Protein AF-A0A0F7XSG1-F1 (afdb_monomer)

Sequence (82 aa):
MTRPQTLTDLQCAARFLYLQQHAFGGKVTGQTFGTATTGPAINLLRMEENLSAAWQRLAGTYFANLFWFVCAERYDRAHTFV

Mean predicted aligned error: 7.02 Å

Solvent-accessible surface area (backbone atoms only — not comparable to full-atom values): 5394 Å² total; per-residue (Å²): 131,84,67,73,88,78,54,51,72,67,55,48,49,52,50,47,53,54,50,40,70,43,11,53,89,56,37,92,68,85,65,46,85,45,83,63,95,90,54,82,79,92,53,73,73,60,49,53,54,52,49,52,55,47,51,63,71,48,60,95,62,85,89,75,100,64,59,69,68,63,52,42,70,73,58,68,51,101,68,69,85,117

Foldseek 3Di:
DPDPVPDDPVRVVVVQVVQQLQAAVSDPPPGDGDDDPPDDDDDPVVVVVVVVVVCVVCVPPDDDPDPPVVVCVVQPDPPNPD

Structure (mmCIF, N/CA/C/O backbone):
data_AF-A0A0F7XSG1-F1
#
_entry.id   AF-A0A0F7XSG1-F1
#
loop_
_atom_site.group_PDB
_atom_site.id
_atom_site.type_symbol
_atom_site.label_atom_id
_atom_site.label_alt_id
_atom_site.label_comp_id
_atom_site.label_asym_id
_atom_site.label_entity_id
_atom_site.label_seq_id
_atom_site.pdbx_PDB_ins_code
_atom_site.Cartn_x
_atom_site.Cartn_y
_atom_site.Cartn_z
_atom_site.occupancy
_atom_site.B_iso_or_equiv
_atom_site.auth_seq_id
_atom_site.auth_comp_id
_atom_site.auth_asym_id
_atom_site.auth_atom_id
_atom_site.pdbx_PDB_model_num
ATOM 1 N N . MET A 1 1 ? -25.555 7.849 1.243 1.00 50.97 1 MET A N 1
ATOM 2 C CA . MET A 1 1 ? -24.255 7.274 0.831 1.00 50.97 1 MET A CA 1
ATOM 3 C C . MET A 1 1 ? -23.543 8.290 -0.047 1.00 50.97 1 MET A C 1
ATOM 5 O O . MET A 1 1 ? -24.099 8.688 -1.061 1.00 50.97 1 MET A O 1
ATOM 9 N N . THR A 1 2 ? -22.379 8.779 0.377 1.00 54.00 2 THR A N 1
ATOM 10 C CA . THR A 1 2 ? -21.560 9.750 -0.367 1.00 54.00 2 THR A CA 1
ATOM 11 C C . THR A 1 2 ? -21.164 9.145 -1.715 1.00 54.00 2 THR A C 1
ATOM 13 O O . THR A 1 2 ? -20.677 8.016 -1.750 1.00 54.00 2 THR A O 1
ATOM 16 N N . ARG A 1 3 ? -21.412 9.849 -2.827 1.00 65.62 3 ARG A N 1
ATOM 17 C CA . ARG A 1 3 ? -21.050 9.366 -4.169 1.00 65.62 3 ARG A CA 1
ATOM 18 C C . ARG A 1 3 ? -19.515 9.295 -4.267 1.00 65.62 3 ARG A C 1
ATOM 20 O O . ARG A 1 3 ? -18.886 10.340 -4.155 1.00 65.62 3 ARG A O 1
ATOM 27 N N . PRO A 1 4 ? -18.895 8.118 -4.484 1.00 63.59 4 PRO A N 1
ATOM 28 C CA . PRO A 1 4 ? -17.432 7.999 -4.509 1.00 63.59 4 PRO A CA 1
ATOM 29 C C . PRO A 1 4 ? -16.774 8.842 -5.611 1.00 63.59 4 PRO A C 1
ATOM 31 O O . PRO A 1 4 ? -15.615 9.212 -5.492 1.00 63.59 4 PRO A O 1
ATOM 34 N N . GLN A 1 5 ? -17.539 9.189 -6.648 1.00 68.12 5 GLN A N 1
ATOM 35 C CA . GLN A 1 5 ? -17.117 9.995 -7.795 1.00 68.12 5 GLN A CA 1
ATOM 36 C C . GLN A 1 5 ? -16.763 11.453 -7.452 1.00 68.12 5 GLN A C 1
ATOM 38 O O . GLN A 1 5 ? -16.237 12.150 -8.310 1.00 68.12 5 GLN A O 1
ATOM 43 N N . THR A 1 6 ? -17.071 11.942 -6.245 1.00 79.44 6 THR A N 1
ATOM 44 C CA . THR A 1 6 ? -16.762 13.328 -5.841 1.00 79.44 6 THR A CA 1
ATOM 45 C C . THR A 1 6 ? -15.473 13.455 -5.033 1.00 79.44 6 THR A C 1
ATOM 47 O O . THR A 1 6 ? -15.129 14.561 -4.629 1.00 79.44 6 THR A O 1
ATOM 50 N N . LEU A 1 7 ? -14.803 12.343 -4.723 1.00 85.69 7 LEU A N 1
ATOM 51 C CA . LEU A 1 7 ? -13.590 12.349 -3.912 1.00 85.69 7 LEU A CA 1
ATOM 52 C C . LEU A 1 7 ? -12.355 12.498 -4.797 1.00 85.69 7 LEU A C 1
ATOM 54 O O . LEU A 1 7 ? -12.279 11.907 -5.871 1.00 85.69 7 LEU A O 1
ATOM 58 N N . THR A 1 8 ? -11.370 13.253 -4.316 1.00 92.50 8 THR A N 1
ATOM 59 C CA . THR A 1 8 ? -10.034 13.254 -4.921 1.00 9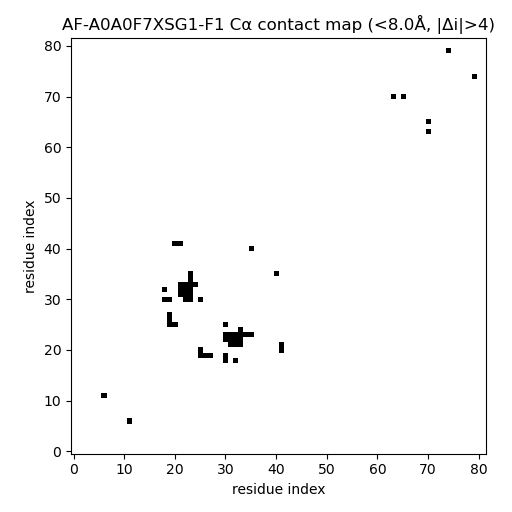2.50 8 THR A CA 1
ATOM 60 C C . THR A 1 8 ? -9.317 11.937 -4.633 1.00 92.50 8 THR A C 1
ATOM 62 O O . THR A 1 8 ? -9.636 11.247 -3.661 1.00 92.50 8 THR A O 1
ATOM 65 N N . ASP A 1 9 ? -8.291 11.609 -5.418 1.00 89.81 9 ASP A N 1
ATOM 66 C CA . ASP A 1 9 ? -7.479 10.408 -5.184 1.00 89.81 9 ASP A CA 1
ATOM 67 C C . ASP A 1 9 ? -6.870 10.387 -3.777 1.00 89.81 9 ASP A C 1
ATOM 69 O O . ASP A 1 9 ? -6.860 9.348 -3.117 1.00 89.81 9 ASP A O 1
ATOM 73 N N . LEU A 1 10 ? -6.454 11.550 -3.262 1.00 90.31 10 LEU A N 1
ATOM 74 C CA . LEU A 1 10 ? -5.955 11.680 -1.894 1.00 90.31 10 LEU A CA 1
ATOM 75 C C . LEU A 1 10 ? -7.036 11.349 -0.855 1.00 90.31 10 LEU A C 1
ATOM 77 O O . LEU A 1 10 ? -6.769 10.647 0.117 1.00 90.31 10 LEU A O 1
ATOM 81 N N . GLN A 1 11 ? -8.268 11.819 -1.057 1.00 90.19 11 GLN A N 1
ATOM 82 C CA . GLN A 1 11 ? -9.385 11.513 -0.161 1.00 90.19 11 GLN A CA 1
ATOM 83 C C . GLN A 1 11 ? -9.786 10.035 -0.240 1.00 90.19 11 GLN A C 1
ATOM 85 O O . GLN A 1 11 ? -10.087 9.424 0.787 1.00 90.19 11 GLN A O 1
ATOM 90 N N . CYS A 1 12 ? -9.752 9.438 -1.434 1.00 89.00 12 CYS A N 1
ATOM 91 C CA . CYS A 1 12 ? -9.947 8.003 -1.629 1.00 89.00 12 CYS A CA 1
ATOM 92 C C . CYS A 1 12 ? -8.866 7.184 -0.912 1.00 89.00 12 CYS A C 1
ATOM 94 O O . CYS A 1 12 ? -9.204 6.233 -0.206 1.00 89.00 12 CYS A O 1
ATOM 96 N N . ALA A 1 13 ? -7.595 7.579 -1.022 1.00 89.81 13 ALA A N 1
ATOM 97 C CA . ALA A 1 13 ? -6.478 6.932 -0.339 1.00 89.81 13 ALA A CA 1
ATOM 98 C C . ALA A 1 13 ? -6.591 7.054 1.189 1.00 89.81 13 ALA A C 1
ATOM 100 O O . ALA A 1 13 ? -6.463 6.057 1.900 1.00 89.81 13 ALA A O 1
ATOM 101 N N . ALA A 1 14 ? -6.915 8.246 1.702 1.00 89.25 14 ALA A N 1
ATOM 102 C CA . ALA A 1 14 ? -7.143 8.467 3.129 1.00 89.25 14 ALA A CA 1
ATOM 103 C C . ALA A 1 14 ? -8.310 7.617 3.656 1.00 89.25 14 ALA A C 1
ATOM 105 O O . ALA A 1 14 ? -8.198 6.968 4.698 1.00 89.25 14 ALA A O 1
ATOM 106 N N . ARG A 1 15 ? -9.418 7.555 2.907 1.00 87.06 15 ARG A N 1
ATOM 107 C CA . ARG A 1 15 ? -10.567 6.703 3.237 1.00 87.06 15 ARG A CA 1
ATOM 108 C C . ARG A 1 15 ? -10.193 5.221 3.237 1.00 87.06 15 ARG A C 1
ATOM 110 O O . ARG A 1 15 ? -10.618 4.504 4.139 1.00 87.06 15 ARG A O 1
ATOM 117 N N . PHE A 1 16 ? -9.419 4.764 2.251 1.00 86.75 16 PHE A N 1
ATOM 118 C CA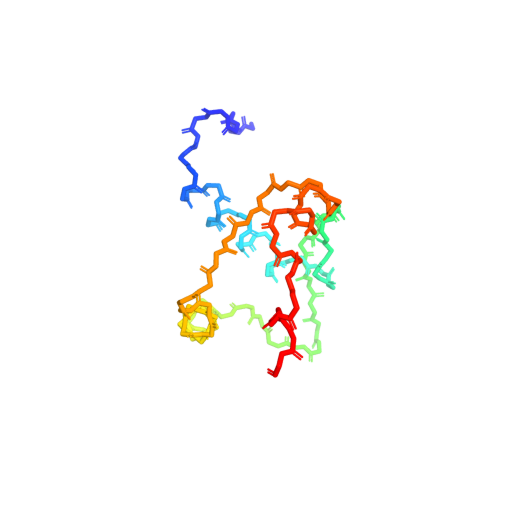 . PHE A 1 16 ? -8.934 3.386 2.194 1.00 86.75 16 PHE A CA 1
ATOM 119 C C . PHE A 1 16 ? -8.091 3.048 3.423 1.00 86.75 16 PHE A C 1
ATOM 121 O O . PHE A 1 16 ? -8.381 2.063 4.094 1.00 86.75 16 PHE A O 1
ATOM 128 N N . LEU A 1 17 ? -7.111 3.890 3.762 1.00 87.50 17 LEU A N 1
ATOM 129 C CA . LEU A 1 17 ? -6.241 3.677 4.918 1.00 87.50 17 LEU A CA 1
ATOM 130 C C . LEU A 1 17 ? -7.042 3.608 6.224 1.00 87.50 17 LEU A C 1
ATOM 132 O O . LEU A 1 17 ? -6.829 2.709 7.037 1.00 87.50 17 LEU A O 1
ATOM 136 N N . TYR A 1 18 ? -7.999 4.522 6.394 1.00 86.00 18 TYR A N 1
ATOM 137 C CA . TYR A 1 18 ? -8.885 4.542 7.552 1.00 86.00 18 TYR A CA 1
ATOM 138 C C . TYR A 1 18 ? -9.685 3.238 7.675 1.00 86.00 18 TYR A C 1
ATOM 140 O O . TYR A 1 18 ? -9.650 2.579 8.712 1.00 86.00 18 TYR A O 1
ATOM 148 N N . LEU A 1 19 ? -10.368 2.824 6.604 1.00 84.94 19 LEU A N 1
ATOM 149 C CA . LEU A 1 19 ? -11.176 1.604 6.614 1.00 84.94 19 LEU A CA 1
ATOM 150 C C . LEU A 1 19 ? -10.324 0.347 6.804 1.00 84.94 19 LEU A C 1
ATOM 152 O O . LEU A 1 19 ? -10.708 -0.535 7.567 1.00 84.94 19 LEU A O 1
ATOM 156 N N . GLN A 1 20 ? -9.166 0.279 6.147 1.00 85.50 20 GLN A N 1
ATOM 157 C CA . GLN A 1 20 ? -8.256 -0.859 6.213 1.00 85.50 20 GLN A CA 1
ATOM 158 C C . GLN A 1 20 ? -7.697 -1.046 7.622 1.00 85.50 20 GLN A C 1
ATOM 160 O O . GLN A 1 20 ? -7.664 -2.169 8.120 1.00 85.50 20 GLN A O 1
ATOM 165 N N . GLN A 1 21 ? -7.297 0.045 8.278 1.00 83.81 21 GLN A N 1
ATOM 166 C CA . GLN A 1 21 ? -6.781 -0.031 9.635 1.00 83.81 21 GLN A CA 1
ATOM 167 C C . GLN A 1 21 ? -7.876 -0.474 10.611 1.00 83.81 21 GLN A C 1
ATOM 169 O O . GLN A 1 21 ? -7.606 -1.292 11.483 1.00 83.81 21 GLN A O 1
ATOM 174 N N . HIS A 1 22 ? -9.107 0.021 10.440 1.00 82.00 22 HIS A N 1
ATOM 175 C CA . HIS A 1 22 ? -10.262 -0.328 11.275 1.00 82.00 22 HIS A CA 1
ATOM 176 C C . HIS A 1 22 ? -10.906 -1.677 10.938 1.00 82.00 22 HIS A C 1
ATOM 178 O O . HIS A 1 22 ? -11.809 -2.100 11.659 1.00 82.00 22 HIS A O 1
ATOM 184 N N . ALA A 1 23 ? -10.476 -2.370 9.884 1.00 85.19 23 ALA A N 1
ATOM 185 C CA . ALA A 1 23 ? -11.047 -3.653 9.502 1.00 85.19 23 ALA A CA 1
ATOM 186 C C . ALA A 1 23 ? -10.511 -4.793 10.378 1.00 85.19 23 ALA A C 1
ATOM 188 O O . ALA A 1 23 ? -9.300 -4.957 10.545 1.00 85.19 23 ALA A O 1
ATOM 189 N N . PHE A 1 24 ? -11.403 -5.653 10.881 1.00 78.25 24 PHE A N 1
ATOM 190 C CA . PHE A 1 24 ? -10.979 -6.861 11.595 1.00 78.25 24 PHE A CA 1
ATOM 191 C C . PHE A 1 24 ? -10.119 -7.759 10.692 1.00 78.25 24 PHE A C 1
ATOM 193 O O . PHE A 1 24 ? -10.573 -8.208 9.636 1.00 78.25 24 PHE A O 1
ATOM 200 N N . GLY A 1 25 ? -8.881 -8.027 11.115 1.00 77.69 25 GLY A N 1
ATOM 201 C CA . GLY A 1 25 ? -7.939 -8.870 10.375 1.00 77.69 25 GLY A CA 1
ATOM 202 C C . GLY A 1 25 ? -7.451 -8.275 9.049 1.00 77.69 25 GLY A C 1
ATOM 203 O O . GLY A 1 25 ? -6.958 -9.026 8.215 1.00 77.69 25 GLY A O 1
ATOM 204 N N . GLY A 1 26 ? -7.612 -6.965 8.819 1.00 75.81 26 GLY A N 1
ATOM 205 C CA . GLY A 1 26 ? -7.076 -6.299 7.626 1.00 75.81 26 GLY A CA 1
ATOM 206 C C . GLY A 1 26 ? -7.648 -6.826 6.305 1.00 75.81 26 GLY A C 1
ATOM 207 O O . GLY A 1 26 ? -6.942 -6.884 5.297 1.00 75.81 26 GLY A O 1
ATOM 208 N N . LYS A 1 27 ? -8.917 -7.245 6.290 1.00 79.38 27 LYS A N 1
ATOM 209 C CA . LYS A 1 27 ? -9.561 -7.765 5.077 1.00 79.38 27 LYS A CA 1
ATOM 210 C C . LYS A 1 27 ? -9.606 -6.703 3.978 1.00 79.38 27 LYS A C 1
ATOM 212 O O . LYS A 1 27 ? -10.107 -5.607 4.196 1.00 79.38 27 LYS A O 1
ATOM 217 N N . VAL A 1 28 ? -9.160 -7.066 2.777 1.00 74.81 28 VAL A N 1
ATOM 218 C CA . VAL A 1 28 ? -9.204 -6.187 1.593 1.00 74.81 28 VAL A CA 1
ATOM 219 C C . VAL A 1 28 ? -10.637 -6.027 1.065 1.00 74.81 28 VAL A C 1
ATOM 221 O O . VAL A 1 28 ? -11.014 -4.966 0.577 1.00 74.81 28 VAL A O 1
ATOM 224 N N . THR A 1 29 ? -11.468 -7.064 1.204 1.00 78.44 29 THR A N 1
ATOM 225 C CA . THR A 1 29 ? -12.878 -7.076 0.784 1.00 78.44 29 THR A CA 1
ATOM 226 C C . THR A 1 29 ? -13.782 -7.455 1.951 1.00 78.44 29 THR A C 1
ATOM 228 O O . THR A 1 29 ? -13.442 -8.342 2.733 1.00 78.44 29 THR A O 1
ATOM 231 N N . GLY A 1 30 ? -14.954 -6.822 2.059 1.00 76.94 30 GLY A N 1
ATOM 232 C CA . GLY A 1 30 ? -15.877 -7.072 3.173 1.00 76.94 30 GLY A CA 1
ATOM 233 C C . GLY A 1 30 ? -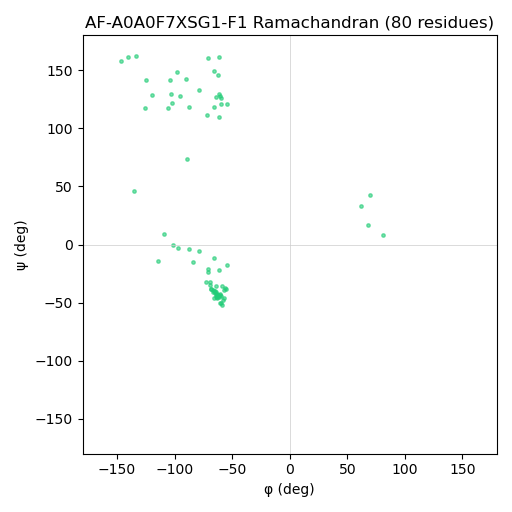15.352 -6.531 4.506 1.00 76.94 30 GLY A C 1
ATOM 234 O O . GLY A 1 30 ? -15.419 -7.214 5.526 1.00 76.94 30 GLY A O 1
ATOM 235 N N . GLN A 1 31 ? -14.784 -5.321 4.483 1.00 75.00 31 GLN A N 1
ATOM 236 C CA . GLN A 1 31 ? -14.270 -4.631 5.665 1.00 75.00 31 GLN A CA 1
ATOM 237 C C . GLN A 1 31 ? -15.406 -4.382 6.668 1.00 75.00 31 GLN A C 1
ATOM 239 O O . GLN A 1 31 ? -16.292 -3.563 6.434 1.00 75.00 31 GLN A O 1
ATOM 244 N N . THR A 1 32 ? -15.375 -5.094 7.792 1.00 75.12 32 THR A N 1
ATOM 245 C CA . THR A 1 32 ? -16.231 -4.844 8.958 1.00 75.12 32 THR A CA 1
ATOM 246 C C . THR A 1 32 ? -15.409 -4.163 10.039 1.00 75.12 32 THR A C 1
ATOM 248 O O . THR A 1 32 ? -14.255 -4.548 10.249 1.00 75.12 32 THR A O 1
ATOM 251 N N . PHE A 1 33 ? -16.003 -3.199 10.748 1.00 75.19 33 PHE A N 1
ATOM 252 C CA . PHE A 1 33 ? -15.342 -2.546 11.877 1.00 75.19 33 PHE A CA 1
ATOM 253 C C . PHE A 1 33 ? -14.876 -3.598 12.887 1.00 75.19 33 PHE A C 1
ATOM 255 O O . PHE A 1 33 ? -15.666 -4.404 13.379 1.00 75.19 33 PHE A O 1
ATOM 262 N N . GLY A 1 34 ? -13.573 -3.625 13.137 1.00 71.69 34 GLY A N 1
ATOM 263 C CA . GLY A 1 34 ? -12.934 -4.571 14.024 1.00 71.69 34 GLY A CA 1
ATOM 264 C C . GLY A 1 34 ? -12.948 -4.064 15.450 1.00 71.69 34 GLY A C 1
ATOM 265 O O . GLY A 1 34 ? -12.339 -3.047 15.768 1.00 71.69 34 GLY A O 1
ATOM 266 N N . THR A 1 35 ? -13.609 -4.812 16.322 1.00 71.25 35 THR A N 1
ATOM 267 C CA . THR A 1 35 ? -13.482 -4.671 17.771 1.00 71.25 35 THR A CA 1
ATOM 268 C C . THR A 1 35 ? -12.593 -5.797 18.277 1.00 71.25 35 THR A C 1
ATOM 270 O O . THR A 1 35 ? -12.907 -6.967 18.062 1.00 71.25 35 THR A O 1
ATOM 273 N N . ALA A 1 36 ? -11.487 -5.465 18.938 1.00 68.69 36 ALA A N 1
ATOM 274 C CA . ALA A 1 36 ? -10.612 -6.445 19.571 1.00 68.69 36 ALA A CA 1
ATOM 275 C C . ALA A 1 36 ? -10.535 -6.161 21.073 1.00 68.69 36 ALA A C 1
ATOM 277 O O . ALA A 1 36 ? -10.251 -5.039 21.477 1.00 68.69 36 ALA A O 1
ATOM 278 N N . THR A 1 37 ? -10.775 -7.178 21.899 1.00 74.75 37 THR A N 1
ATOM 279 C CA . THR A 1 37 ? -10.627 -7.087 23.366 1.00 74.75 37 THR A CA 1
ATOM 280 C C . THR A 1 37 ? -9.178 -7.322 23.807 1.00 74.75 37 THR A C 1
ATOM 282 O O . THR A 1 37 ? -8.807 -7.025 24.935 1.00 74.75 37 THR A O 1
ATOM 285 N N . THR A 1 38 ? -8.349 -7.862 22.913 1.00 77.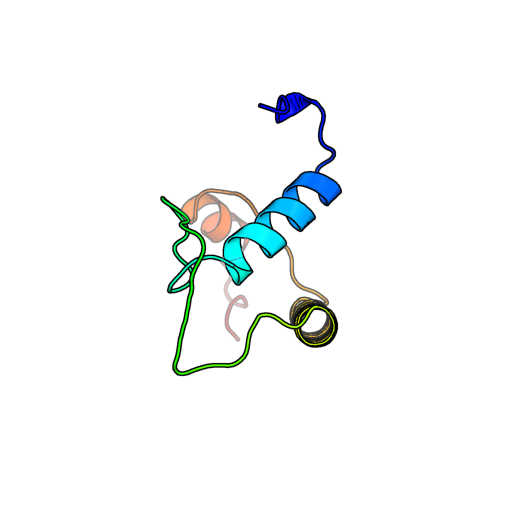75 38 THR A N 1
ATOM 286 C CA . THR A 1 38 ? -6.972 -8.303 23.178 1.00 77.75 38 THR A CA 1
ATOM 287 C C . THR A 1 38 ? -5.903 -7.317 22.704 1.00 77.75 38 THR A C 1
ATOM 289 O O . THR A 1 38 ? -4.718 -7.591 22.870 1.00 77.75 38 THR A O 1
ATOM 292 N N . GLY A 1 39 ? -6.283 -6.184 22.106 1.00 70.50 39 GLY A N 1
ATOM 293 C CA . GLY A 1 39 ? -5.339 -5.232 21.525 1.00 70.50 39 GLY A CA 1
ATOM 294 C C . GLY A 1 39 ? -5.803 -3.781 21.651 1.00 70.50 39 GLY A C 1
ATOM 295 O O . GLY A 1 39 ? -6.996 -3.528 21.824 1.00 70.50 39 GLY A O 1
ATOM 296 N N . PRO A 1 40 ? -4.869 -2.818 21.583 1.00 74.00 40 PRO A N 1
ATOM 297 C CA . PRO A 1 40 ? -5.200 -1.405 21.678 1.00 74.00 40 PRO A CA 1
ATOM 298 C C . PRO A 1 40 ? -6.039 -0.951 20.480 1.00 74.00 40 PRO A C 1
ATOM 300 O O . PRO A 1 40 ? -5.877 -1.442 19.360 1.00 74.00 40 PRO A O 1
ATOM 303 N N . ALA A 1 41 ? -6.907 0.034 20.715 1.00 76.19 41 ALA A N 1
ATOM 304 C CA . ALA A 1 41 ? -7.613 0.721 19.645 1.00 76.19 41 ALA A CA 1
ATOM 305 C C . ALA A 1 41 ? -6.628 1.423 18.697 1.00 76.19 41 ALA A C 1
ATOM 307 O O . ALA A 1 41 ? -5.467 1.688 19.025 1.00 76.19 41 ALA A O 1
ATOM 308 N N . ILE A 1 42 ? -7.111 1.740 17.502 1.00 78.56 42 ILE A N 1
ATOM 309 C CA . ILE A 1 42 ? -6.306 2.388 16.472 1.00 78.56 42 ILE A CA 1
ATOM 310 C C . ILE A 1 42 ? -5.870 3.772 16.920 1.00 78.56 42 ILE A C 1
ATOM 312 O O . ILE A 1 42 ? -6.687 4.613 17.285 1.00 78.56 42 ILE A O 1
ATOM 316 N N . ASN A 1 43 ? -4.561 3.993 16.851 1.00 80.94 43 ASN A N 1
ATOM 317 C CA . ASN A 1 43 ? -3.937 5.265 17.149 1.00 80.94 43 ASN A CA 1
ATOM 318 C C . ASN A 1 43 ? -3.499 5.935 15.841 1.00 80.94 43 ASN A C 1
ATOM 320 O O . ASN A 1 43 ? -2.636 5.408 15.136 1.00 80.94 43 ASN A O 1
ATOM 324 N N . LEU A 1 44 ? -4.074 7.102 15.546 1.00 76.81 44 LEU A N 1
ATOM 325 C CA . LEU A 1 44 ? -3.735 7.919 14.376 1.00 76.81 44 LEU A CA 1
ATOM 326 C C . LEU A 1 44 ? -2.252 8.319 14.357 1.00 76.81 44 LEU A C 1
ATOM 328 O O . LEU A 1 44 ? -1.645 8.313 13.293 1.00 76.81 44 LEU A O 1
ATOM 332 N N . LEU A 1 45 ? -1.640 8.575 15.518 1.00 80.25 45 LEU A N 1
ATOM 333 C CA . LEU A 1 45 ? -0.220 8.944 15.605 1.00 80.25 45 LEU A CA 1
ATOM 334 C C . LEU A 1 45 ? 0.696 7.808 15.123 1.00 80.25 45 LEU A C 1
ATOM 336 O O . LEU A 1 45 ? 1.682 8.050 14.439 1.00 80.25 45 LEU A O 1
ATOM 340 N N . ARG A 1 46 ? 0.325 6.545 15.377 1.00 80.44 46 ARG A N 1
ATOM 341 C CA . ARG A 1 46 ? 1.079 5.395 14.842 1.00 80.44 46 ARG A CA 1
ATOM 342 C C . ARG A 1 46 ? 0.911 5.224 13.332 1.00 80.44 46 ARG A C 1
ATOM 344 O O . ARG A 1 46 ? 1.760 4.606 12.695 1.00 80.44 46 ARG A O 1
ATOM 351 N N . MET A 1 47 ? -0.172 5.734 12.739 1.00 83.06 47 MET A N 1
ATOM 352 C CA . MET A 1 47 ? -0.321 5.700 11.280 1.00 83.06 47 MET A CA 1
ATOM 353 C C . MET A 1 47 ? 0.712 6.595 10.601 1.00 83.06 47 MET A C 1
ATOM 355 O O . MET A 1 47 ? 1.250 6.197 9.573 1.00 83.06 47 MET A O 1
ATOM 359 N N . GLU A 1 48 ? 1.004 7.765 11.172 1.00 86.56 48 GLU A N 1
ATOM 360 C CA . GLU A 1 48 ? 1.999 8.699 10.638 1.00 86.56 48 GLU A CA 1
ATOM 361 C C . GLU A 1 48 ? 3.402 8.082 10.620 1.00 86.56 48 GLU A C 1
ATOM 363 O O . GLU A 1 48 ? 4.102 8.157 9.609 1.00 86.56 48 GLU A O 1
ATOM 368 N N . GLU A 1 49 ? 3.784 7.401 11.703 1.00 90.06 49 GLU A N 1
ATOM 369 C CA . GLU A 1 49 ? 5.049 6.663 11.791 1.00 90.06 49 GLU A CA 1
ATOM 370 C C . GLU A 1 49 ? 5.147 5.598 10.688 1.00 90.06 49 GLU A C 1
ATOM 372 O O . GLU A 1 49 ? 6.145 5.520 9.966 1.00 90.06 49 GLU A O 1
ATOM 377 N N . ASN A 1 50 ? 4.083 4.809 10.505 1.00 88.44 50 ASN A N 1
ATOM 378 C CA . ASN A 1 50 ? 4.028 3.772 9.476 1.00 88.44 50 ASN A CA 1
ATOM 379 C C . ASN A 1 50 ? 4.086 4.359 8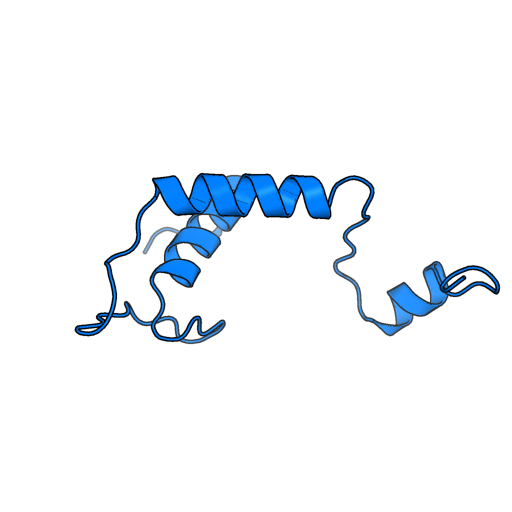.059 1.00 88.44 50 ASN A C 1
ATOM 381 O O . ASN A 1 50 ? 4.773 3.810 7.197 1.00 88.44 5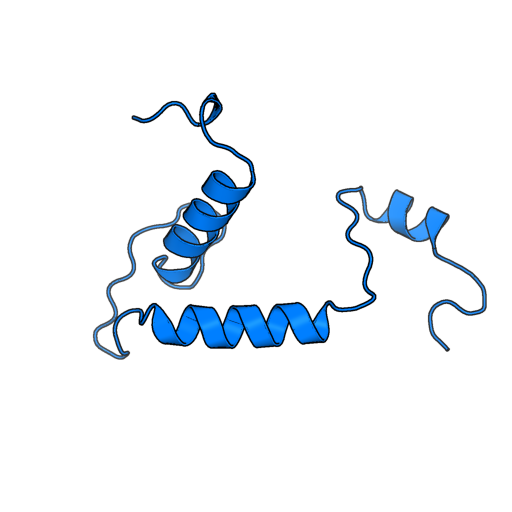0 ASN A O 1
ATOM 385 N N . LEU A 1 51 ? 3.389 5.473 7.819 1.00 90.12 51 LEU A N 1
ATOM 386 C CA . LEU A 1 51 ? 3.407 6.205 6.551 1.00 90.12 51 LEU A CA 1
ATOM 387 C C . LEU A 1 51 ? 4.798 6.756 6.247 1.00 90.12 51 LEU A C 1
ATOM 389 O O . LEU A 1 51 ? 5.280 6.595 5.129 1.00 90.12 51 LEU A O 1
ATOM 393 N N . SER A 1 52 ? 5.463 7.340 7.241 1.00 92.38 52 SER A N 1
ATOM 394 C CA . SER A 1 52 ? 6.819 7.876 7.109 1.00 92.38 52 SER A CA 1
ATOM 395 C C . SER A 1 52 ? 7.823 6.767 6.791 1.00 92.38 52 SER A C 1
ATOM 397 O O . SER A 1 52 ? 8.613 6.892 5.855 1.00 92.38 52 SER A O 1
ATOM 399 N N . ALA A 1 53 ? 7.743 5.639 7.502 1.00 94.19 53 ALA A N 1
ATOM 400 C CA . ALA A 1 53 ? 8.588 4.476 7.247 1.00 94.19 53 ALA A CA 1
ATOM 401 C C . ALA A 1 53 ? 8.322 3.849 5.866 1.00 94.19 53 ALA A C 1
ATOM 403 O O . ALA A 1 53 ? 9.255 3.426 5.184 1.00 94.19 53 ALA A O 1
ATOM 404 N N . ALA A 1 54 ? 7.058 3.774 5.436 1.00 92.31 54 ALA A N 1
ATOM 405 C CA . ALA A 1 54 ? 6.702 3.292 4.104 1.00 92.31 54 ALA A CA 1
ATOM 406 C C . ALA A 1 54 ? 7.224 4.236 3.017 1.00 92.31 54 ALA A C 1
ATOM 408 O O . ALA A 1 54 ? 7.852 3.777 2.069 1.00 92.31 54 ALA A O 1
ATOM 409 N N . TRP A 1 55 ? 7.032 5.546 3.180 1.00 92.06 55 TRP A N 1
ATOM 410 C CA . TRP A 1 55 ? 7.533 6.556 2.252 1.00 92.06 55 TRP A CA 1
ATOM 411 C C . TRP A 1 55 ? 9.052 6.467 2.078 1.00 92.06 55 TRP A C 1
ATOM 413 O O . TRP A 1 55 ? 9.528 6.421 0.948 1.00 92.06 55 TRP A O 1
ATOM 423 N N . GLN A 1 56 ? 9.806 6.340 3.174 1.00 95.75 56 GLN A N 1
ATOM 424 C CA . GLN A 1 56 ? 11.260 6.156 3.126 1.00 95.75 56 GLN A CA 1
ATOM 425 C C . GLN A 1 56 ? 11.671 4.882 2.378 1.00 95.75 56 GLN A C 1
ATOM 427 O O . GLN A 1 56 ? 12.601 4.917 1.579 1.00 95.75 56 GLN A O 1
ATOM 432 N N . ARG A 1 57 ? 10.978 3.758 2.601 1.00 95.69 57 ARG A N 1
ATOM 433 C CA . ARG A 1 57 ? 11.265 2.488 1.904 1.00 95.69 57 ARG A CA 1
ATOM 434 C C . ARG A 1 57 ? 10.917 2.525 0.421 1.00 95.69 57 ARG A C 1
ATOM 436 O O . ARG A 1 57 ? 11.549 1.842 -0.373 1.00 95.69 57 ARG A O 1
ATOM 443 N N . LEU A 1 58 ? 9.886 3.283 0.070 1.00 95.19 58 LEU A N 1
ATOM 444 C CA . LEU A 1 58 ? 9.400 3.426 -1.298 1.00 95.19 58 LEU A CA 1
ATOM 445 C C . LEU A 1 58 ? 10.126 4.548 -2.054 1.00 95.19 58 LEU A C 1
ATOM 447 O O . LEU A 1 58 ? 9.887 4.736 -3.249 1.00 95.19 58 LEU A O 1
ATOM 451 N N . ALA A 1 59 ? 11.023 5.282 -1.393 1.00 94.81 59 ALA A N 1
ATOM 452 C CA . ALA A 1 59 ? 11.840 6.296 -2.034 1.00 94.81 59 ALA A CA 1
ATOM 453 C C . ALA A 1 59 ? 12.697 5.663 -3.144 1.00 94.81 59 ALA A C 1
ATOM 455 O O . ALA A 1 59 ? 13.409 4.687 -2.923 1.00 94.81 59 ALA A O 1
ATOM 456 N N . GLY A 1 60 ? 12.603 6.217 -4.356 1.00 91.62 60 GLY A N 1
ATOM 457 C CA . GLY A 1 60 ? 13.300 5.690 -5.534 1.00 91.62 60 GLY A CA 1
ATOM 458 C C . GLY A 1 60 ? 12.618 4.495 -6.212 1.00 91.62 60 GLY A C 1
ATOM 459 O O . GL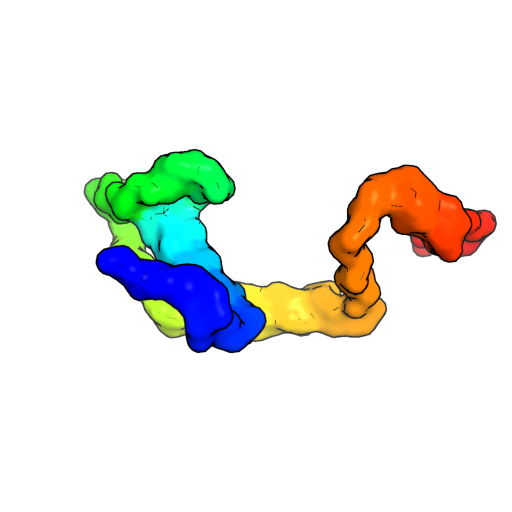Y A 1 60 ? 13.198 3.918 -7.127 1.00 91.62 60 GLY A O 1
ATOM 460 N N . THR A 1 61 ? 11.396 4.128 -5.807 1.00 93.06 61 THR A N 1
ATOM 461 C CA . THR A 1 61 ? 10.621 3.055 -6.453 1.00 93.06 61 THR A CA 1
ATOM 462 C C . THR A 1 61 ? 9.603 3.605 -7.453 1.00 93.06 61 THR A C 1
ATOM 464 O O . THR A 1 61 ? 9.061 4.699 -7.283 1.00 93.06 61 THR A O 1
ATOM 467 N N . TYR A 1 62 ? 9.325 2.832 -8.505 1.00 91.25 62 TYR A N 1
ATOM 468 C CA . TYR A 1 62 ? 8.276 3.134 -9.477 1.00 91.25 62 TYR A CA 1
ATOM 469 C C . TYR A 1 62 ? 7.048 2.260 -9.217 1.00 91.25 62 TYR A C 1
ATOM 471 O O . TYR A 1 62 ? 7.154 1.036 -9.146 1.00 91.25 62 TYR A O 1
ATOM 479 N N . PHE A 1 63 ? 5.870 2.882 -9.135 1.00 91.25 63 PHE A N 1
ATOM 480 C CA . PHE A 1 63 ? 4.594 2.174 -9.024 1.00 91.25 63 PHE A CA 1
ATOM 481 C C . PHE A 1 63 ? 3.944 2.011 -10.394 1.00 91.25 63 PHE A C 1
ATOM 483 O O . PHE A 1 63 ? 3.730 2.990 -11.108 1.00 91.25 63 PHE A O 1
ATOM 490 N N . ALA A 1 64 ? 3.578 0.778 -10.738 1.00 92.75 64 ALA A N 1
ATOM 491 C CA . ALA A 1 64 ? 2.854 0.464 -11.962 1.00 92.75 64 ALA A CA 1
ATOM 492 C C . ALA A 1 64 ? 1.574 -0.314 -11.632 1.00 92.75 64 ALA A C 1
ATOM 494 O O . ALA A 1 64 ? 1.630 -1.424 -11.108 1.00 92.75 64 ALA A O 1
ATOM 495 N N . ASN A 1 65 ? 0.417 0.262 -11.964 1.00 93.75 65 ASN A N 1
ATOM 496 C CA . ASN A 1 65 ? -0.866 -0.442 -11.941 1.00 93.75 65 ASN A CA 1
ATOM 497 C C . ASN A 1 65 ? -1.093 -1.093 -13.314 1.00 93.75 65 ASN A C 1
ATOM 499 O O . ASN A 1 65 ? -1.830 -0.581 -14.151 1.00 93.75 65 ASN A O 1
ATOM 503 N N . LEU A 1 66 ? -0.351 -2.166 -13.583 1.00 94.06 66 LEU A N 1
ATOM 504 C CA . LEU A 1 66 ? -0.415 -2.931 -14.827 1.00 94.06 66 LEU A CA 1
ATOM 505 C C . LEU A 1 66 ? -0.478 -4.425 -14.501 1.00 94.06 66 LEU A C 1
ATOM 507 O O . LEU A 1 66 ? -0.123 -4.853 -13.401 1.00 94.06 66 LEU A O 1
ATOM 511 N N . PHE A 1 67 ? -0.894 -5.234 -15.475 1.00 96.00 67 PHE A N 1
ATOM 512 C CA . PHE A 1 67 ? -0.768 -6.683 -15.357 1.00 96.00 67 PHE A CA 1
ATOM 513 C C . PHE A 1 67 ? 0.702 -7.099 -15.242 1.00 96.00 67 PHE A C 1
ATOM 515 O O . PHE A 1 67 ? 1.580 -6.509 -15.875 1.00 96.00 67 PHE A O 1
ATOM 522 N N . TRP A 1 68 ? 0.957 -8.155 -14.464 1.00 92.00 68 TRP A N 1
ATOM 523 C CA . TRP A 1 68 ? 2.312 -8.584 -14.106 1.00 92.00 68 TRP A CA 1
ATOM 524 C C . TRP A 1 68 ? 3.212 -8.836 -15.327 1.00 92.00 68 TRP A C 1
ATOM 526 O O . TRP A 1 68 ? 4.382 -8.468 -15.302 1.00 92.00 68 TRP A O 1
ATOM 536 N N . PHE A 1 69 ? 2.667 -9.401 -16.410 1.00 94.69 69 PHE A N 1
ATOM 537 C CA . PHE A 1 69 ? 3.432 -9.716 -17.618 1.00 94.69 69 PHE A CA 1
ATOM 538 C C . PHE A 1 69 ? 3.879 -8.454 -18.369 1.00 94.69 69 PHE A C 1
ATOM 54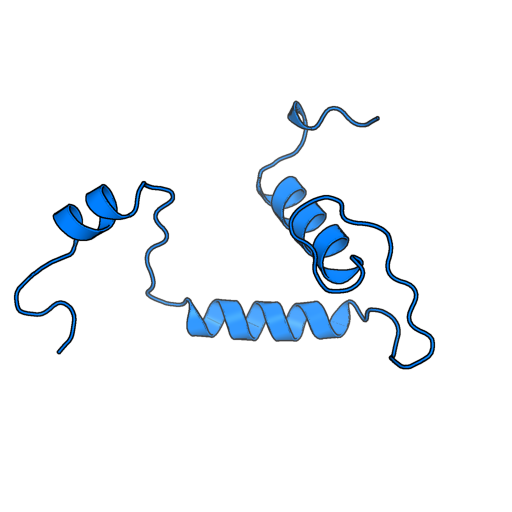0 O O . PHE A 1 69 ? 4.994 -8.413 -18.877 1.00 94.69 69 PHE A O 1
ATOM 547 N N . VAL A 1 70 ? 3.063 -7.392 -18.366 1.00 95.75 70 VAL A N 1
ATOM 548 C CA . VAL A 1 70 ? 3.419 -6.092 -18.964 1.00 95.75 70 VAL A CA 1
ATOM 549 C C . VAL A 1 70 ? 4.533 -5.422 -18.158 1.00 95.75 70 VAL A C 1
ATOM 551 O O . VAL A 1 70 ? 5.444 -4.818 -18.722 1.00 95.75 70 VAL A O 1
ATOM 554 N N . CYS A 1 71 ? 4.483 -5.540 -16.827 1.00 92.75 71 CYS A N 1
ATOM 555 C CA . CYS A 1 71 ? 5.569 -5.079 -15.964 1.00 92.75 71 CYS A CA 1
ATOM 556 C C . CYS A 1 71 ? 6.865 -5.850 -16.240 1.00 92.75 71 CYS A C 1
ATOM 558 O O . CYS A 1 71 ? 7.916 -5.229 -16.383 1.00 92.75 71 CYS A O 1
ATOM 560 N N . ALA A 1 72 ? 6.789 -7.180 -16.340 1.00 92.50 72 ALA A N 1
ATOM 561 C CA . ALA A 1 72 ? 7.948 -8.025 -16.606 1.00 92.50 72 ALA A CA 1
ATOM 562 C C . ALA A 1 72 ? 8.598 -7.672 -17.949 1.00 92.50 72 ALA A C 1
ATOM 564 O O . ALA A 1 72 ? 9.777 -7.355 -17.983 1.00 92.50 72 ALA A O 1
ATOM 565 N N . GLU A 1 73 ? 7.833 -7.593 -19.037 1.00 95.12 73 GLU A N 1
ATOM 566 C CA . GLU A 1 73 ? 8.362 -7.232 -20.360 1.00 95.12 73 GLU A CA 1
ATOM 567 C C . GLU A 1 73 ? 9.071 -5.861 -20.366 1.00 95.12 73 GLU A C 1
ATOM 569 O O . GLU A 1 73 ? 10.137 -5.673 -20.970 1.00 95.12 73 GLU A O 1
ATOM 574 N N . ARG A 1 74 ? 8.505 -4.890 -19.638 1.00 91.94 74 ARG A N 1
ATOM 575 C CA . ARG A 1 74 ? 9.063 -3.540 -19.538 1.00 91.94 74 ARG A CA 1
ATOM 576 C C . ARG A 1 74 ? 10.408 -3.507 -18.809 1.00 91.94 74 ARG A C 1
ATOM 578 O O . ARG A 1 74 ? 11.285 -2.759 -19.243 1.00 91.94 74 ARG A O 1
ATOM 585 N N . TYR A 1 75 ? 10.563 -4.270 -17.728 1.00 91.44 75 TYR A N 1
ATOM 586 C CA . TYR A 1 75 ? 11.685 -4.119 -16.794 1.00 91.44 75 TYR A CA 1
ATOM 587 C C . TYR A 1 75 ? 12.654 -5.309 -16.739 1.00 91.44 75 TYR A C 1
ATOM 589 O O . TYR A 1 75 ? 13.744 -5.144 -16.198 1.00 91.44 75 TYR A O 1
ATOM 597 N N . ASP A 1 76 ? 12.314 -6.478 -17.283 1.00 93.38 76 ASP A N 1
ATOM 598 C CA . ASP A 1 76 ? 13.176 -7.664 -17.263 1.00 93.38 76 ASP A CA 1
ATOM 599 C C . ASP A 1 76 ? 14.364 -7.491 -18.216 1.00 93.38 76 ASP A C 1
ATOM 601 O O . ASP A 1 76 ? 14.222 -7.391 -19.438 1.00 93.38 76 ASP A O 1
ATOM 605 N N . ARG A 1 77 ? 15.556 -7.369 -17.642 1.00 93.94 77 ARG A N 1
ATOM 606 C CA . ARG A 1 77 ? 16.838 -7.166 -18.310 1.00 93.94 77 ARG A CA 1
ATOM 607 C C . ARG A 1 77 ? 17.871 -8.006 -17.570 1.00 93.94 77 ARG A C 1
ATOM 609 O O . ARG A 1 77 ? 17.709 -8.330 -16.398 1.00 93.94 77 ARG A O 1
ATOM 616 N N . ALA A 1 78 ? 19.003 -8.270 -18.220 1.00 94.62 78 ALA A N 1
ATOM 617 C CA . ALA A 1 78 ? 20.092 -9.050 -17.625 1.00 94.62 78 ALA A CA 1
ATOM 618 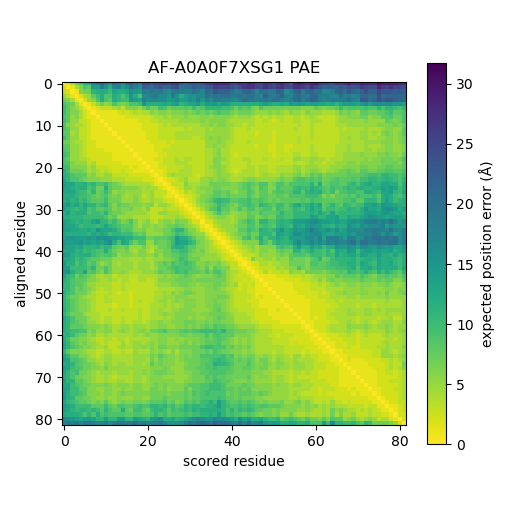C C . ALA A 1 78 ? 20.601 -8.510 -16.266 1.00 94.62 78 ALA A C 1
ATOM 620 O O . ALA A 1 78 ? 21.267 -9.237 -15.541 1.00 94.62 78 ALA A O 1
ATOM 621 N N . HIS A 1 79 ? 20.296 -7.251 -15.924 1.00 91.69 79 HIS A N 1
ATOM 622 C CA . HIS A 1 79 ? 20.712 -6.586 -14.689 1.00 91.69 79 HIS A CA 1
ATOM 623 C C . HIS A 1 79 ? 19.575 -6.337 -13.672 1.00 91.69 79 HIS A C 1
ATOM 625 O O . HIS A 1 79 ? 19.784 -5.613 -12.704 1.00 91.69 79 HIS A O 1
ATOM 631 N N . THR A 1 80 ? 18.367 -6.876 -13.870 1.00 86.06 80 THR A N 1
ATOM 632 C CA . THR A 1 80 ? 17.186 -6.531 -13.047 1.00 86.06 80 THR A CA 1
ATOM 633 C C . THR A 1 80 ? 17.240 -7.079 -11.611 1.00 86.06 80 THR A C 1
ATOM 635 O O . THR A 1 80 ? 16.592 -6.521 -10.729 1.00 86.06 80 THR A O 1
ATOM 638 N N . PHE A 1 81 ? 18.040 -8.119 -11.349 1.00 82.75 81 PHE A N 1
ATOM 639 C CA . PHE A 1 81 ? 18.190 -8.753 -10.028 1.00 82.75 81 PHE A CA 1
ATOM 640 C C . PHE A 1 81 ? 19.662 -9.030 -9.667 1.00 82.75 81 PHE A C 1
ATOM 642 O O . PHE A 1 81 ? 20.000 -10.142 -9.262 1.00 82.75 81 PHE A O 1
ATOM 649 N N . VAL A 1 82 ? 20.539 -8.042 -9.878 1.00 63.66 82 VAL A N 1
ATOM 650 C CA . VAL A 1 82 ? 21.970 -8.118 -9.508 1.00 63.66 82 VAL A CA 1
ATOM 651 C C . VAL A 1 82 ? 22.169 -7.828 -8.027 1.00 63.66 82 VAL A C 1
ATOM 653 O O . VAL A 1 82 ? 21.510 -6.890 -7.525 1.00 63.66 82 VAL A O 1
#

Secondary structure (DSSP, 8-state):
---GGGS-HHHHHHHHHHHHHHBGGG-SSS--BPP-SSSPPP-HHHHHHHHHHHHHHHTTPPP--S-HHHHHHHH--TTTT-

pLDDT: mean 84.17, std 9.94, range [50.97, 96.0]

Radius of gyration: 17.42 Å; Cα contacts (8 Å, |Δi|>4): 29; chains: 1; bounding box: 46×23×44 Å